Protein AF-A0A239QYX1-F1 (afdb_monomer_lite)

Foldseek 3Di:
DDDDDDDDDDDPDDDDDDDPQQAPAADLVVQLRDQDDDDPPPDDPPPPDDDPVVVVVVVVCCCCPPVVPDPDDDPVRSVVSSVVSLSRHDDPQLLVLCVQFKDAADVPGDWDWAFLQRVVVSSCVVVVSDDPDPVVSVSNVVSCVVNVFDWDDDDPTITTTIDTPDPD

Secondary structure (DSSP, 8-state):
-PPPP--------------S-S--B--TTTGGG----PPPTT------SPP-HHHHHHHHHHHHHTS---SS--HHHHHHHHHHHTTTB----HHHHHHHHEEPPPTT---EEEEHHHHHHHHHHH-TTS--SHHHHHHHHHHHHHTT--EE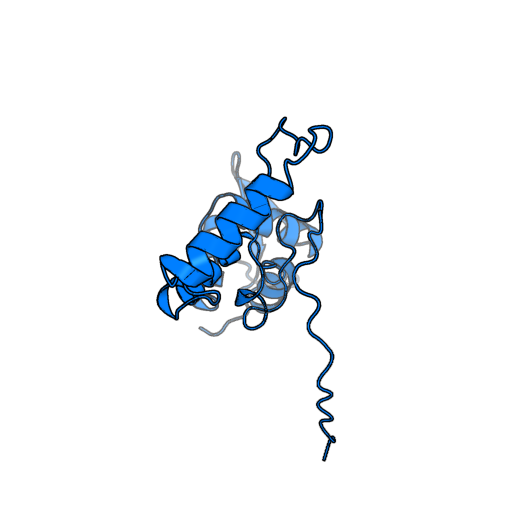EETTEEEEEEEE----

Radius of gyration: 23.38 Å; chains: 1; bounding box: 47×38×63 Å

Structure (mmCIF, N/CA/C/O backbone):
data_AF-A0A239QYX1-F1
#
_entry.id   AF-A0A239QYX1-F1
#
loop_
_atom_site.group_PDB
_atom_site.id
_atom_site.type_symbol
_atom_site.label_atom_id
_atom_site.label_alt_id
_atom_site.label_comp_id
_atom_site.label_asym_id
_atom_site.label_entity_id
_atom_site.label_seq_id
_atom_site.pdbx_PDB_ins_code
_atom_site.Cartn_x
_atom_site.Cartn_y
_atom_site.Cartn_z
_atom_site.occupancy
_atom_site.B_iso_or_equiv
_atom_site.auth_seq_id
_atom_site.auth_comp_id
_atom_site.auth_asym_id
_atom_site.auth_atom_id
_atom_site.pdbx_PDB_model_num
ATOM 1 N N . ILE A 1 1 ? -25.862 -19.870 -13.471 1.00 40.78 1 ILE A N 1
ATOM 2 C CA . ILE A 1 1 ? -24.529 -20.135 -14.062 1.00 40.78 1 ILE A CA 1
ATOM 3 C C . ILE A 1 1 ? -24.111 -18.835 -14.733 1.00 40.78 1 ILE A C 1
ATOM 5 O O . ILE A 1 1 ? -24.685 -18.494 -15.757 1.00 40.78 1 ILE A O 1
ATOM 9 N N . TYR A 1 2 ? -23.264 -18.030 -14.087 1.00 35.06 2 TYR A N 1
ATOM 10 C CA . TYR A 1 2 ? -22.772 -16.784 -14.685 1.00 35.06 2 TYR A CA 1
ATOM 11 C C . TYR A 1 2 ? -21.734 -17.145 -15.752 1.00 35.06 2 TYR A C 1
ATOM 13 O O . TYR A 1 2 ? -20.780 -17.863 -15.459 1.00 35.06 2 TYR A O 1
ATOM 21 N N . GLY A 1 3 ? -21.958 -16.709 -16.992 1.00 45.28 3 GLY A N 1
ATOM 22 C CA . GLY A 1 3 ? -21.026 -16.922 -18.095 1.00 45.28 3 GLY A CA 1
ATOM 23 C C . GLY A 1 3 ? -19.799 -16.030 -17.933 1.00 45.28 3 GLY A C 1
ATOM 24 O O . GLY A 1 3 ? -19.931 -14.814 -17.819 1.00 45.28 3 GLY A O 1
ATOM 25 N N . ALA A 1 4 ? -18.612 -16.632 -17.919 1.00 51.62 4 ALA A N 1
ATOM 26 C CA . ALA A 1 4 ? -17.361 -15.903 -18.064 1.00 51.62 4 ALA A CA 1
ATOM 27 C C . ALA A 1 4 ? -17.023 -15.826 -19.557 1.00 51.62 4 ALA A C 1
ATOM 29 O O . ALA A 1 4 ? -16.876 -16.855 -20.212 1.00 51.62 4 ALA A O 1
ATOM 30 N N . SER A 1 5 ? -16.912 -14.610 -20.087 1.00 58.50 5 SER A N 1
ATOM 31 C CA . SER A 1 5 ? -16.314 -14.351 -21.396 1.00 58.50 5 SER A CA 1
ATOM 32 C C . SER A 1 5 ? -14.885 -13.861 -21.169 1.00 58.50 5 SER A C 1
ATOM 34 O O . SER A 1 5 ? -14.681 -12.903 -20.421 1.00 58.50 5 SER A O 1
ATOM 36 N N . GLN A 1 6 ? -13.900 -14.530 -21.769 1.00 55.72 6 GLN A N 1
ATOM 37 C CA . GLN A 1 6 ? -12.534 -14.022 -21.882 1.00 55.72 6 GLN A CA 1
ATOM 38 C C . GLN A 1 6 ? -12.304 -13.588 -23.323 1.00 55.72 6 GLN A C 1
ATOM 40 O O . GLN A 1 6 ? -12.508 -14.363 -24.253 1.00 55.72 6 GLN A O 1
ATOM 45 N N . GLU A 1 7 ? -11.881 -12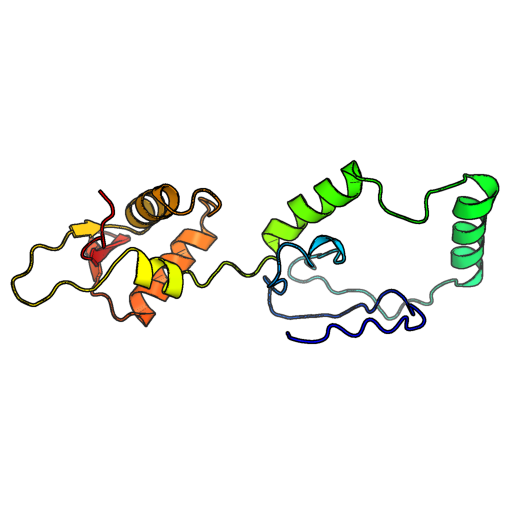.342 -23.488 1.00 59.72 7 GLU A N 1
ATOM 46 C CA . GLU A 1 7 ? -11.589 -11.741 -24.781 1.00 59.72 7 GLU A CA 1
ATOM 47 C C . GLU A 1 7 ? -10.096 -11.388 -24.811 1.00 59.72 7 GLU A C 1
ATOM 49 O O . GLU A 1 7 ? -9.620 -10.606 -23.980 1.00 59.72 7 GLU A O 1
ATOM 54 N N . ASP A 1 8 ? -9.340 -11.990 -25.732 1.00 54.09 8 ASP A N 1
ATOM 55 C CA . ASP A 1 8 ? -7.912 -11.715 -25.899 1.00 54.09 8 ASP A CA 1
ATOM 56 C C . ASP A 1 8 ? -7.726 -10.406 -26.674 1.00 54.09 8 ASP A C 1
ATOM 58 O O . ASP A 1 8 ? -7.873 -10.341 -27.895 1.00 54.09 8 ASP A O 1
ATOM 62 N N . LYS A 1 9 ? -7.403 -9.334 -25.947 1.00 55.19 9 LYS A N 1
ATOM 63 C CA . LYS A 1 9 ? -7.054 -8.033 -26.531 1.00 55.19 9 LYS A CA 1
ATOM 64 C C . LYS A 1 9 ? -5.543 -7.931 -26.768 1.00 55.19 9 LYS A C 1
ATOM 66 O O . LYS A 1 9 ? -4.771 -8.441 -25.948 1.00 55.19 9 LYS A O 1
ATOM 71 N N . PRO A 1 10 ? -5.097 -7.228 -27.829 1.00 50.22 10 PRO A N 1
ATOM 72 C CA . PRO A 1 10 ? -3.687 -6.903 -27.999 1.00 50.22 10 PRO A CA 1
ATOM 73 C C . PRO A 1 10 ? -3.176 -6.180 -26.748 1.00 50.22 10 PRO A C 1
ATOM 75 O O . PRO A 1 10 ? -3.727 -5.160 -26.327 1.00 50.22 10 PRO A O 1
ATOM 78 N N . ARG A 1 11 ? -2.140 -6.735 -26.114 1.00 55.78 11 ARG A N 1
ATOM 79 C CA . ARG A 1 11 ? -1.552 -6.176 -24.893 1.00 55.78 11 ARG A CA 1
ATOM 80 C C . ARG A 1 11 ? -0.601 -5.041 -25.262 1.00 55.78 11 ARG A C 1
ATOM 82 O O . ARG A 1 11 ? 0.601 -5.253 -25.373 1.00 55.78 11 ARG A O 1
ATOM 89 N N . TYR A 1 12 ? -1.133 -3.837 -25.443 1.00 52.00 12 TYR A N 1
ATOM 90 C CA . TYR A 1 12 ? -0.316 -2.624 -25.431 1.00 52.00 12 TYR A CA 1
ATOM 91 C C . TYR A 1 12 ? 0.140 -2.390 -23.981 1.00 52.00 12 TYR A C 1
ATOM 93 O O . TYR A 1 12 ? -0.682 -2.143 -23.099 1.00 52.00 12 TYR A O 1
ATOM 101 N N . ALA A 1 13 ? 1.425 -2.614 -23.703 1.00 55.09 13 ALA A N 1
ATOM 102 C CA . ALA A 1 13 ? 1.947 -2.712 -22.343 1.00 55.09 13 ALA A CA 1
ATOM 103 C C . ALA A 1 13 ? 2.498 -1.378 -21.811 1.00 55.09 13 ALA A C 1
ATOM 105 O O . ALA A 1 13 ? 3.184 -0.646 -22.517 1.00 55.09 13 ALA A O 1
ATOM 106 N N . SER A 1 14 ? 2.233 -1.169 -20.517 1.00 57.28 14 SER A N 1
ATOM 107 C CA . SER A 1 14 ? 2.768 -0.153 -19.600 1.00 57.28 14 SER A CA 1
ATOM 108 C C . SER A 1 14 ? 2.259 1.279 -19.778 1.00 57.28 14 SER A C 1
ATOM 110 O O . SER A 1 14 ? 2.905 2.141 -20.362 1.00 57.28 14 SER A O 1
ATOM 112 N N . PHE A 1 15 ? 1.117 1.550 -19.144 1.00 64.12 15 PHE A N 1
ATOM 113 C CA . PHE A 1 15 ? 0.736 2.903 -18.750 1.00 64.12 15 PHE A CA 1
ATOM 114 C C . PHE A 1 15 ? 1.505 3.302 -17.488 1.00 64.12 15 PHE A C 1
ATOM 116 O O . PHE A 1 15 ? 1.413 2.627 -16.461 1.00 64.12 15 PHE A O 1
ATOM 123 N N . VAL A 1 16 ? 2.227 4.419 -17.549 1.00 75.88 16 VAL A N 1
ATOM 124 C CA . VAL A 1 16 ? 2.661 5.134 -16.346 1.00 75.88 16 VAL A CA 1
ATOM 125 C C . VAL A 1 16 ? 1.493 6.005 -15.899 1.00 75.88 16 VAL A C 1
ATOM 127 O O . VAL A 1 16 ? 0.965 6.792 -16.680 1.00 75.88 16 VAL A O 1
ATOM 130 N N . ALA A 1 17 ? 1.079 5.853 -14.647 1.00 79.62 17 ALA A N 1
ATOM 131 C CA . ALA A 1 17 ? 0.079 6.706 -14.023 1.00 79.62 17 ALA A CA 1
ATOM 132 C C . ALA A 1 17 ? 0.683 7.351 -12.778 1.00 79.62 17 ALA A C 1
ATOM 134 O O . ALA A 1 17 ? 1.402 6.701 -12.018 1.00 79.62 17 ALA A O 1
ATOM 135 N N . THR A 1 18 ? 0.378 8.627 -12.562 1.00 83.81 18 THR A N 1
ATOM 136 C CA . THR A 1 18 ? 0.706 9.331 -11.323 1.00 83.81 18 THR A CA 1
ATOM 137 C C . THR A 1 18 ? -0.537 9.405 -10.448 1.00 83.81 18 THR A C 1
ATOM 139 O O . THR A 1 18 ? -1.666 9.495 -10.928 1.00 83.81 18 THR A O 1
ATOM 142 N N . THR A 1 19 ? -0.345 9.329 -9.137 1.00 81.81 19 THR A N 1
ATOM 143 C CA . THR A 1 19 ? -1.430 9.456 -8.169 1.00 81.81 19 THR A CA 1
ATOM 144 C C . THR A 1 19 ? -0.908 10.128 -6.913 1.00 81.81 19 THR A C 1
ATOM 146 O O . THR A 1 19 ? 0.227 9.897 -6.498 1.00 81.81 19 THR A O 1
ATOM 149 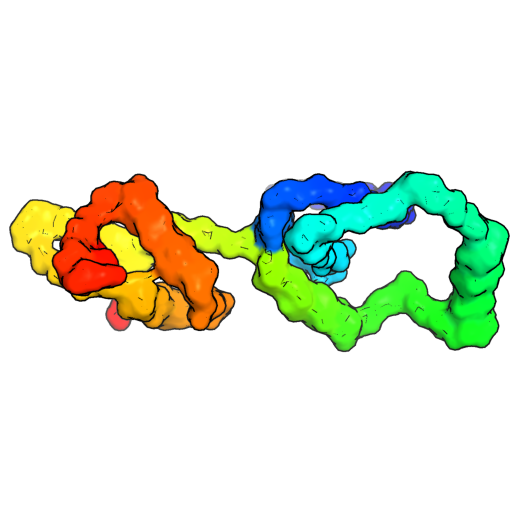N N . ASN A 1 20 ? -1.752 10.953 -6.300 1.00 75.31 20 ASN A N 1
ATOM 150 C CA . ASN A 1 20 ? -1.481 11.521 -4.983 1.00 75.31 20 ASN A CA 1
ATOM 151 C C . ASN A 1 20 ? -1.868 10.551 -3.854 1.00 75.31 20 ASN A C 1
ATOM 153 O O . ASN A 1 20 ? -1.576 10.830 -2.693 1.00 75.31 20 ASN A O 1
ATOM 157 N N . ASN A 1 21 ? -2.527 9.429 -4.172 1.00 77.06 21 ASN A N 1
ATOM 158 C CA . ASN A 1 21 ? -2.838 8.389 -3.200 1.00 77.06 21 ASN A CA 1
ATOM 159 C C . ASN A 1 21 ? -1.579 7.533 -2.938 1.00 77.06 21 ASN A C 1
ATOM 161 O O . ASN A 1 21 ? -1.134 6.839 -3.852 1.00 77.06 21 ASN A O 1
ATOM 165 N N . PRO A 1 22 ? -1.019 7.525 -1.713 1.00 74.44 22 PRO A N 1
ATOM 166 C CA . PRO A 1 22 ? 0.136 6.690 -1.378 1.00 74.44 22 PRO A CA 1
ATOM 167 C C . PRO A 1 22 ? -0.174 5.182 -1.363 1.00 74.44 22 PRO A C 1
ATOM 169 O O . PRO A 1 22 ? 0.757 4.377 -1.395 1.00 74.44 22 PRO A O 1
ATOM 172 N N . HIS A 1 23 ? -1.453 4.792 -1.338 1.00 78.25 23 HIS A N 1
ATOM 173 C CA . HIS A 1 23 ? -1.909 3.402 -1.279 1.00 78.25 23 HIS A CA 1
ATOM 174 C C . HIS A 1 23 ? -2.915 3.069 -2.404 1.00 78.25 23 HIS A C 1
ATOM 176 O O . HIS A 1 23 ? -4.094 2.843 -2.134 1.00 78.25 23 HIS A O 1
ATOM 182 N N . PRO A 1 24 ? -2.495 3.081 -3.683 1.00 79.50 24 PRO A N 1
ATOM 183 C CA . PRO A 1 24 ? -3.405 2.935 -4.821 1.00 79.50 24 PRO A CA 1
ATOM 184 C C . PRO A 1 24 ? -3.823 1.492 -5.147 1.00 79.50 24 PRO A C 1
ATOM 186 O O . PRO A 1 24 ? -4.675 1.304 -6.013 1.00 79.50 24 PRO A O 1
ATOM 189 N N . LEU A 1 25 ? -3.214 0.466 -4.539 1.00 81.19 25 LEU A N 1
ATOM 190 C CA . LEU A 1 25 ? -3.460 -0.930 -4.921 1.00 81.19 25 LEU A CA 1
ATOM 191 C C . LEU A 1 25 ? -4.547 -1.571 -4.049 1.00 81.19 25 LEU A C 1
ATOM 193 O O . LEU A 1 25 ? -4.313 -1.814 -2.875 1.00 81.19 25 LEU A O 1
ATOM 197 N N . THR A 1 26 ? -5.696 -1.934 -4.613 1.00 69.12 26 THR A N 1
ATOM 198 C CA . THR A 1 26 ? -6.822 -2.496 -3.835 1.00 69.12 26 THR A CA 1
ATOM 199 C C . THR A 1 26 ? -6.891 -4.032 -3.845 1.00 69.12 26 THR A C 1
ATOM 201 O O . THR A 1 26 ? -7.397 -4.643 -2.907 1.00 69.12 26 THR A O 1
ATOM 204 N N . ASP A 1 27 ? -6.333 -4.694 -4.867 1.00 63.84 27 ASP A N 1
ATOM 205 C CA . ASP A 1 27 ? -6.350 -6.159 -5.013 1.00 63.84 27 ASP A CA 1
ATOM 206 C C . ASP A 1 27 ? -4.949 -6.781 -4.859 1.00 63.84 27 ASP A C 1
ATOM 208 O O . ASP A 1 27 ? -4.032 -6.533 -5.648 1.00 63.84 27 ASP A O 1
ATOM 212 N N . ALA A 1 28 ? -4.797 -7.661 -3.865 1.00 51.56 28 ALA A N 1
ATOM 213 C CA . ALA A 1 28 ? -3.557 -8.382 -3.581 1.00 51.56 28 ALA A CA 1
ATOM 214 C C . ALA A 1 28 ? -3.158 -9.400 -4.673 1.00 51.56 28 ALA A C 1
ATOM 216 O O . ALA A 1 28 ? -1.977 -9.730 -4.790 1.00 51.56 28 ALA A O 1
ATOM 217 N N . THR A 1 29 ? -4.097 -9.896 -5.486 1.00 55.06 29 THR A N 1
ATOM 218 C CA . THR A 1 29 ? -3.808 -10.853 -6.573 1.00 55.06 29 THR A CA 1
ATOM 219 C C . THR A 1 29 ? -3.453 -10.153 -7.892 1.00 55.06 29 THR A C 1
ATOM 221 O O . THR A 1 29 ? -2.602 -10.630 -8.655 1.00 55.06 29 THR A O 1
ATOM 224 N N . GLY A 1 30 ? -4.047 -8.983 -8.136 1.00 64.00 30 GLY A N 1
ATOM 225 C CA . GLY A 1 30 ? -3.761 -8.077 -9.246 1.00 64.00 30 GLY A CA 1
ATOM 226 C C . GLY A 1 30 ? -2.464 -7.282 -9.093 1.00 64.00 30 GLY A C 1
ATOM 227 O O . GLY A 1 30 ? -1.796 -7.012 -10.096 1.00 64.00 30 GLY A O 1
ATOM 228 N N . SER A 1 31 ? -2.070 -6.981 -7.851 1.00 68.88 31 SER A N 1
ATOM 229 C CA . SER A 1 31 ? -0.959 -6.085 -7.497 1.00 68.88 31 SER A CA 1
ATOM 230 C C . SER A 1 31 ? 0.399 -6.473 -8.087 1.00 68.88 31 SER A C 1
ATOM 232 O O . SER A 1 31 ? 1.202 -5.592 -8.367 1.00 68.88 31 SER A O 1
ATOM 234 N N . ARG A 1 32 ? 0.664 -7.759 -8.363 1.00 75.62 32 ARG A N 1
ATOM 235 C CA . ARG A 1 32 ? 1.945 -8.223 -8.946 1.00 75.62 32 ARG A CA 1
ATOM 236 C C . ARG A 1 32 ? 2.277 -7.643 -10.328 1.00 75.62 32 ARG A C 1
ATOM 238 O O . ARG A 1 32 ? 3.379 -7.847 -10.821 1.00 75.62 32 ARG A O 1
ATOM 245 N N . ARG A 1 33 ? 1.303 -7.006 -10.987 1.00 81.88 33 ARG A N 1
ATOM 246 C CA . ARG A 1 33 ? 1.452 -6.377 -12.311 1.00 81.88 33 ARG A CA 1
ATOM 247 C C . ARG A 1 33 ? 1.908 -4.920 -12.239 1.00 81.88 33 ARG A C 1
ATOM 249 O O . ARG A 1 33 ? 2.174 -4.331 -13.279 1.00 81.88 33 ARG A O 1
ATOM 256 N N . TYR A 1 34 ? 1.981 -4.349 -11.040 1.00 86.56 34 TYR A N 1
ATOM 257 C CA . TYR A 1 34 ? 2.376 -2.965 -10.826 1.00 86.56 34 TYR A CA 1
ATOM 258 C C . TYR A 1 34 ? 3.774 -2.902 -10.225 1.00 86.56 34 TYR A C 1
ATOM 260 O O . TYR A 1 34 ? 4.133 -3.724 -9.386 1.00 86.56 34 TYR A O 1
ATOM 268 N N . ILE A 1 35 ? 4.545 -1.897 -10.628 1.00 90.06 35 ILE A N 1
ATOM 269 C CA . ILE A 1 35 ? 5.776 -1.497 -9.948 1.00 90.06 35 ILE A CA 1
ATOM 270 C C . ILE A 1 35 ? 5.484 -0.130 -9.344 1.00 90.06 35 ILE A C 1
ATOM 272 O O . ILE A 1 35 ? 5.419 0.868 -10.059 1.00 90.06 35 ILE A O 1
ATOM 276 N N . CYS A 1 36 ? 5.233 -0.092 -8.038 1.00 88.50 36 CYS A N 1
ATOM 277 C CA . CYS A 1 36 ? 4.942 1.154 -7.345 1.00 88.50 36 CYS A CA 1
ATOM 278 C C . CYS A 1 36 ? 6.232 1.812 -6.851 1.00 88.50 36 CYS A C 1
ATOM 280 O O . CYS A 1 36 ? 7.076 1.168 -6.230 1.00 88.50 36 CYS A O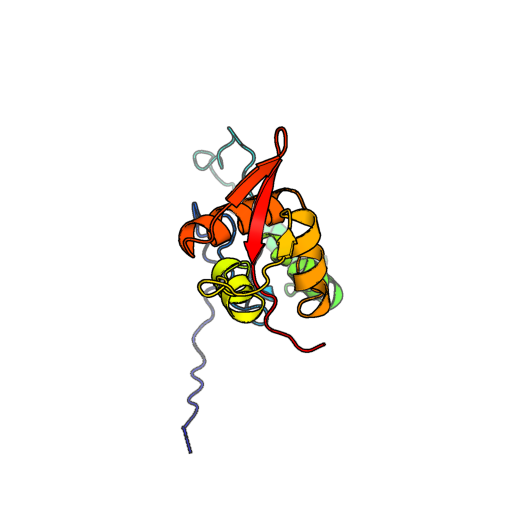 1
ATOM 282 N N . LEU A 1 37 ? 6.363 3.110 -7.120 1.00 89.19 37 LEU A N 1
ATOM 283 C CA . LEU A 1 37 ? 7.514 3.923 -6.744 1.00 89.19 37 LEU A CA 1
ATOM 284 C C . LEU A 1 37 ? 7.023 5.224 -6.108 1.00 89.19 37 LEU A C 1
ATO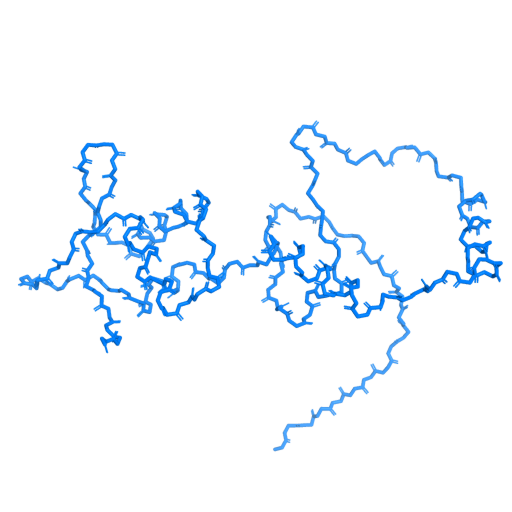M 286 O O . LEU A 1 37 ? 6.074 5.844 -6.586 1.00 89.19 37 LEU A O 1
ATOM 290 N N . THR A 1 38 ? 7.686 5.651 -5.036 1.00 89.56 38 THR A N 1
ATOM 291 C CA . THR A 1 38 ? 7.430 6.946 -4.395 1.00 89.56 38 THR A CA 1
ATOM 292 C C . THR A 1 38 ? 8.501 7.936 -4.826 1.00 89.56 38 THR A C 1
ATOM 294 O O . THR A 1 38 ? 9.683 7.695 -4.588 1.00 89.56 38 THR A O 1
ATOM 297 N N . ILE A 1 39 ? 8.098 9.069 -5.402 1.00 88.94 39 ILE A N 1
ATOM 298 C CA . ILE A 1 39 ? 9.022 10.180 -5.654 1.00 88.94 39 ILE A CA 1
ATOM 299 C C . ILE A 1 39 ? 9.373 10.836 -4.308 1.00 88.94 39 ILE A C 1
ATOM 301 O O . ILE A 1 39 ? 8.457 11.191 -3.557 1.00 88.94 39 ILE A O 1
ATOM 305 N N . PRO A 1 40 ? 10.665 10.981 -3.955 1.00 86.94 40 PRO A N 1
ATOM 306 C CA . PRO A 1 40 ? 11.058 11.602 -2.697 1.00 86.94 40 PRO A CA 1
ATOM 307 C C . PRO A 1 40 ? 10.512 13.024 -2.560 1.00 86.94 40 PRO A C 1
ATOM 309 O O . PRO A 1 40 ? 10.373 13.766 -3.532 1.00 86.94 40 PRO A O 1
ATOM 312 N N . LYS A 1 41 ? 10.222 13.430 -1.322 1.00 84.88 41 LYS A N 1
ATOM 313 C CA . LYS A 1 41 ? 9.678 14.762 -1.043 1.00 84.88 41 LYS A CA 1
ATOM 314 C C . LYS A 1 41 ? 10.606 15.852 -1.591 1.00 84.88 41 LYS A C 1
ATOM 316 O O . LYS A 1 41 ? 11.790 15.871 -1.273 1.00 84.88 41 LYS A O 1
ATOM 321 N N . GLY A 1 42 ? 10.037 16.783 -2.355 1.00 87.56 42 GLY A N 1
ATOM 322 C CA . GLY A 1 42 ? 10.776 17.894 -2.964 1.00 87.56 42 GLY A CA 1
ATOM 323 C C . GLY A 1 42 ? 11.495 17.539 -4.267 1.00 87.56 42 GLY A C 1
ATOM 324 O O . GLY A 1 42 ? 12.156 18.406 -4.825 1.00 87.56 42 GLY A O 1
ATOM 325 N N . GLN A 1 43 ? 11.362 16.304 -4.757 1.00 90.19 43 GLN A N 1
ATOM 326 C CA . GLN A 1 43 ? 11.843 15.893 -6.074 1.00 90.19 43 GLN A CA 1
ATOM 327 C C . GLN A 1 43 ? 10.687 15.796 -7.072 1.00 90.19 43 GLN A C 1
ATOM 329 O O . GLN A 1 43 ? 9.518 15.694 -6.691 1.00 90.19 43 GLN A O 1
ATOM 334 N N . GLN A 1 44 ? 11.027 15.826 -8.357 1.00 86.75 44 GLN A N 1
ATOM 335 C CA . GLN A 1 44 ? 10.104 15.652 -9.474 1.00 86.75 44 GLN A CA 1
ATOM 336 C C . GLN A 1 44 ? 10.743 14.723 -10.505 1.00 86.75 44 GLN A C 1
ATOM 338 O O . GLN A 1 44 ? 11.967 14.609 -10.567 1.00 86.75 44 GLN A O 1
ATOM 343 N N . ILE A 1 45 ? 9.908 14.045 -11.290 1.00 84.56 45 ILE A N 1
ATOM 344 C CA . ILE A 1 45 ? 10.383 13.334 -12.477 1.00 84.56 45 ILE A CA 1
ATOM 345 C C . ILE A 1 45 ? 10.758 14.405 -13.499 1.00 84.56 45 ILE A C 1
ATOM 347 O O . ILE A 1 45 ? 9.900 15.208 -13.863 1.00 84.56 45 ILE A O 1
ATOM 351 N N . ASP A 1 46 ? 12.013 14.420 -13.943 1.00 84.81 46 ASP A N 1
ATOM 352 C CA . ASP A 1 46 ? 12.407 15.253 -15.076 1.00 84.81 46 ASP A CA 1
ATOM 353 C C . ASP A 1 46 ? 11.817 14.658 -16.354 1.00 84.81 46 ASP A C 1
ATOM 355 O O . ASP A 1 46 ? 12.127 13.532 -16.743 1.00 84.81 46 ASP A O 1
ATOM 359 N N . ASN A 1 47 ? 10.921 15.414 -16.970 1.00 82.94 47 ASN A N 1
ATOM 360 C CA . ASN A 1 47 ? 10.236 15.066 -18.206 1.00 82.94 47 ASN A CA 1
ATOM 361 C C . ASN A 1 47 ? 10.554 16.048 -19.342 1.00 82.94 47 ASN A C 1
ATOM 363 O O . ASN A 1 47 ? 9.842 16.066 -20.345 1.00 82.94 47 ASN A O 1
ATOM 367 N N . THR A 1 48 ? 11.580 16.884 -19.166 1.00 85.25 48 THR A N 1
ATOM 368 C CA . THR A 1 48 ? 11.994 17.903 -20.139 1.00 85.25 48 THR A CA 1
ATOM 369 C C . THR A 1 48 ? 13.212 17.492 -20.961 1.00 85.25 48 THR A C 1
ATOM 371 O O . THR A 1 48 ? 13.427 18.041 -22.038 1.00 85.25 48 THR A O 1
ATOM 374 N N . GLY A 1 49 ? 13.987 16.519 -20.476 1.00 83.00 49 GLY A N 1
ATOM 375 C CA . GLY A 1 49 ? 15.115 15.953 -21.207 1.00 83.00 49 GLY A CA 1
ATOM 376 C C . GLY A 1 49 ? 14.687 15.198 -22.468 1.00 83.00 49 GLY A C 1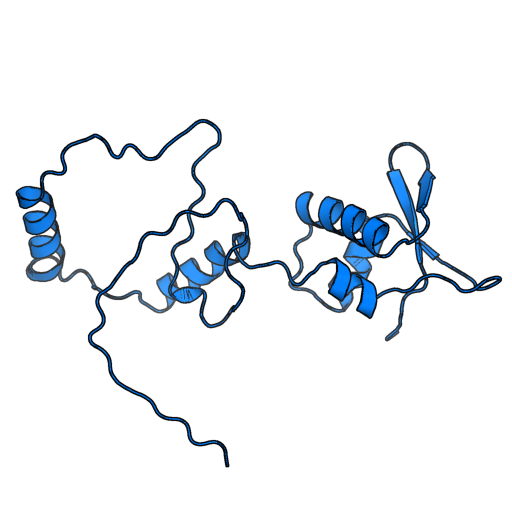
ATOM 377 O O . GLY A 1 49 ? 13.705 14.453 -22.464 1.00 83.00 49 GLY A O 1
ATOM 378 N N . GLU A 1 50 ? 15.454 15.365 -23.545 1.00 87.50 50 GLU A N 1
ATOM 379 C CA . GLU A 1 50 ? 15.327 14.526 -24.736 1.00 87.50 50 GLU A CA 1
ATOM 380 C C . GLU A 1 50 ? 15.789 13.097 -24.418 1.00 87.50 50 GLU A C 1
ATOM 382 O O . GLU A 1 50 ? 16.822 12.883 -23.780 1.00 87.50 50 GLU A O 1
ATOM 387 N N . ILE A 1 51 ? 15.010 12.108 -24.857 1.00 87.62 51 ILE A N 1
ATOM 388 C CA . ILE A 1 51 ? 15.370 10.694 -24.747 1.00 87.62 51 ILE A CA 1
ATOM 389 C C . ILE A 1 51 ? 16.053 10.290 -26.052 1.00 87.62 51 ILE A C 1
ATOM 391 O O . ILE A 1 51 ? 15.453 10.399 -27.122 1.00 87.62 51 ILE A O 1
ATOM 395 N N . ASP A 1 52 ? 17.279 9.776 -25.963 1.00 93.69 52 ASP A N 1
ATOM 396 C CA . ASP A 1 52 ? 17.947 9.123 -27.090 1.00 93.69 52 ASP A CA 1
ATOM 397 C C . ASP A 1 52 ? 17.290 7.759 -27.356 1.00 93.69 52 ASP A C 1
ATOM 399 O O . ASP A 1 52 ? 17.661 6.723 -26.795 1.00 93.69 52 ASP A O 1
ATOM 403 N N . TYR A 1 53 ? 16.243 7.779 -28.180 1.00 91.88 53 TYR A N 1
ATOM 404 C CA . TYR A 1 53 ? 15.478 6.585 -28.526 1.00 91.88 53 TYR A CA 1
ATOM 405 C C . TYR A 1 53 ? 16.290 5.582 -29.345 1.00 91.88 53 TYR A C 1
ATOM 407 O O . TYR A 1 53 ? 16.058 4.381 -29.204 1.00 91.88 53 TYR A O 1
ATOM 415 N N . GLU A 1 54 ? 17.233 6.037 -30.177 1.00 95.38 54 GLU A N 1
ATOM 416 C CA . GLU A 1 54 ? 18.073 5.131 -30.964 1.00 95.38 54 GLU A CA 1
ATOM 417 C C . GLU A 1 54 ? 18.926 4.275 -30.035 1.00 95.38 54 GLU A C 1
ATOM 419 O O . GLU A 1 54 ? 18.884 3.044 -30.117 1.00 95.38 54 GLU A O 1
ATOM 424 N N . GLN A 1 55 ? 19.620 4.911 -29.090 1.00 96.94 55 GLN A N 1
ATOM 425 C CA . GLN A 1 55 ? 20.437 4.190 -28.126 1.00 96.94 55 GLN A CA 1
ATOM 426 C C . GLN A 1 55 ? 19.593 3.343 -27.167 1.00 96.94 55 GLN A C 1
ATOM 428 O O . GLN A 1 55 ? 19.958 2.199 -26.879 1.00 96.94 55 GLN A O 1
ATOM 433 N N . LEU A 1 56 ? 18.447 3.854 -26.700 1.00 94.31 56 LEU A N 1
ATOM 434 C CA . LEU A 1 56 ? 17.529 3.096 -25.846 1.00 94.31 56 LEU A CA 1
ATOM 435 C C . LEU A 1 56 ? 17.069 1.803 -26.534 1.00 94.31 56 LEU A C 1
ATOM 437 O O . LEU A 1 56 ? 17.140 0.722 -25.945 1.00 94.31 56 LEU A O 1
ATOM 441 N N . TYR A 1 57 ? 16.625 1.886 -27.790 1.00 94.81 57 TYR A N 1
ATOM 442 C CA . TYR A 1 57 ? 16.196 0.708 -28.539 1.00 94.81 57 TYR A CA 1
ATOM 443 C C . TYR A 1 57 ? 17.359 -0.219 -28.887 1.00 94.81 57 TYR A C 1
ATOM 445 O O . TYR A 1 57 ? 17.186 -1.439 -28.820 1.00 94.81 57 TYR A O 1
ATOM 453 N N . ALA A 1 58 ? 18.538 0.322 -29.211 1.00 96.75 58 ALA A N 1
ATOM 454 C CA . ALA A 1 58 ? 19.737 -0.476 -29.441 1.00 96.75 58 ALA A CA 1
ATOM 455 C C . ALA A 1 58 ? 20.093 -1.315 -28.204 1.00 96.75 58 ALA A C 1
ATOM 457 O O . ALA A 1 58 ? 20.320 -2.521 -28.327 1.00 96.75 58 ALA A O 1
ATOM 458 N N . GLN A 1 59 ? 20.055 -0.712 -27.010 1.00 96.62 59 GLN A N 1
ATOM 459 C CA . GLN A 1 59 ? 20.295 -1.414 -25.751 1.00 96.62 59 GLN A CA 1
ATOM 460 C C . GLN A 1 59 ? 19.246 -2.503 -25.493 1.00 96.62 59 GLN A C 1
ATOM 462 O O . GLN A 1 59 ? 19.615 -3.651 -25.252 1.00 96.62 59 GLN A O 1
ATOM 467 N N . VAL A 1 60 ? 17.950 -2.187 -25.603 1.00 94.38 60 VAL A N 1
ATOM 468 C CA . VAL A 1 60 ? 16.872 -3.171 -25.386 1.00 94.38 60 VAL A CA 1
ATOM 469 C C . VAL A 1 60 ? 16.998 -4.356 -26.348 1.00 94.38 60 VAL A C 1
ATOM 471 O O . VAL A 1 60 ? 16.867 -5.512 -25.943 1.00 94.38 60 VAL A O 1
ATOM 474 N N . LEU A 1 61 ? 17.284 -4.096 -27.629 1.00 95.31 61 LEU A N 1
ATOM 475 C CA . LEU A 1 61 ? 17.487 -5.155 -28.617 1.00 95.31 61 LEU A CA 1
ATOM 476 C C . LEU A 1 61 ? 18.693 -6.027 -28.277 1.00 95.31 61 LEU A C 1
ATOM 478 O O . LEU A 1 61 ? 18.601 -7.247 -28.407 1.00 95.31 61 LEU A O 1
ATOM 482 N N . TYR A 1 62 ? 19.797 -5.420 -27.846 1.00 97.19 62 TYR A N 1
ATOM 483 C CA . TYR A 1 62 ? 21.002 -6.138 -27.451 1.00 97.19 62 TYR A CA 1
ATOM 484 C C . TYR A 1 62 ? 20.766 -7.025 -26.218 1.00 97.19 62 TYR A C 1
ATOM 486 O O . TYR A 1 62 ? 21.102 -8.209 -26.239 1.00 97.19 62 TYR A O 1
ATOM 494 N N . GLU A 1 63 ? 20.120 -6.503 -25.174 1.00 96.06 63 GLU A N 1
ATOM 495 C CA . GLU A 1 63 ? 19.788 -7.267 -23.963 1.00 96.06 63 GLU A CA 1
ATOM 496 C C . GLU A 1 63 ? 18.892 -8.473 -24.287 1.00 96.06 63 GLU A C 1
ATOM 498 O O . GLU A 1 63 ? 19.157 -9.598 -23.859 1.00 96.06 63 GLU A O 1
ATOM 503 N N . VAL A 1 64 ? 17.866 -8.282 -25.120 1.00 93.81 64 VAL A N 1
ATOM 504 C CA . VAL A 1 64 ? 16.943 -9.364 -25.495 1.00 93.81 64 VAL A CA 1
ATOM 505 C C . VAL A 1 64 ? 17.603 -10.384 -26.430 1.00 93.81 64 VAL A C 1
ATOM 507 O O . VAL A 1 64 ? 17.462 -11.594 -26.230 1.00 93.81 64 VAL A O 1
ATOM 510 N N . LYS A 1 65 ? 18.303 -9.933 -27.478 1.00 95.44 65 LYS A N 1
ATOM 511 C CA . LYS A 1 65 ? 18.823 -10.824 -28.528 1.00 95.44 65 LYS A CA 1
ATOM 512 C C . LYS A 1 65 ? 20.156 -11.455 -28.173 1.00 95.44 65 LYS A C 1
ATOM 514 O O . LYS A 1 65 ? 20.302 -12.657 -28.392 1.00 95.44 65 LYS A O 1
ATOM 519 N N . GLU A 1 66 ? 21.088 -10.685 -27.628 1.00 96.81 66 GLU A N 1
ATOM 520 C CA . GLU A 1 66 ? 22.456 -11.139 -27.376 1.00 96.81 66 GLU A CA 1
ATOM 521 C C . GLU A 1 66 ? 22.601 -11.669 -25.951 1.00 96.81 66 GLU A C 1
ATOM 523 O O . GLU A 1 66 ? 23.036 -12.803 -25.759 1.00 96.81 66 GLU A O 1
ATOM 528 N N . GLN A 1 67 ? 22.155 -10.907 -24.945 1.00 97.00 67 GLN A N 1
ATOM 529 C CA . GLN A 1 67 ? 22.260 -11.331 -23.540 1.00 97.00 67 GLN A CA 1
ATOM 530 C C . GLN A 1 67 ? 21.179 -12.332 -23.120 1.00 97.00 67 GLN A C 1
ATOM 532 O O . GLN A 1 67 ? 21.275 -12.922 -22.044 1.00 97.00 67 GLN A O 1
ATOM 537 N N . LYS A 1 68 ? 20.154 -12.537 -23.959 1.00 94.31 68 LYS A N 1
ATOM 538 C CA . LYS A 1 68 ? 18.993 -13.389 -23.659 1.00 94.31 68 LYS A CA 1
ATOM 539 C C . LYS A 1 68 ? 18.302 -12.983 -22.354 1.00 94.31 68 LYS A C 1
ATOM 541 O O . LYS A 1 68 ? 17.806 -13.841 -21.621 1.00 94.31 68 LYS A O 1
ATOM 546 N N . ALA A 1 69 ? 18.275 -11.682 -22.066 1.00 91.31 69 ALA A N 1
ATOM 547 C CA . ALA A 1 69 ? 17.596 -11.153 -20.898 1.00 91.31 69 ALA A CA 1
ATOM 548 C C . ALA A 1 69 ? 16.106 -11.547 -20.944 1.00 91.31 69 ALA A C 1
ATOM 550 O O . ALA A 1 69 ? 15.460 -11.420 -21.993 1.00 91.31 69 ALA A O 1
ATOM 551 N N . PRO A 1 70 ? 15.540 -12.055 -19.837 1.00 87.31 70 PRO A N 1
ATOM 552 C CA . PRO A 1 70 ? 14.138 -12.430 -19.799 1.00 87.31 70 PRO A CA 1
ATOM 553 C C . PRO A 1 70 ? 13.261 -11.179 -19.899 1.00 87.31 70 PRO A C 1
ATOM 555 O O . PRO A 1 70 ? 13.424 -10.223 -19.147 1.00 87.31 70 PRO A O 1
ATOM 558 N N . TYR A 1 71 ? 12.279 -11.204 -20.800 1.00 85.19 71 TYR A N 1
ATOM 559 C CA . TYR A 1 71 ? 11.286 -10.130 -20.943 1.00 85.19 71 TYR A CA 1
ATOM 560 C C . TYR A 1 71 ? 10.051 -10.336 -20.045 1.00 85.19 71 TYR A C 1
ATOM 562 O O . TYR A 1 71 ? 9.025 -9.676 -20.210 1.00 85.19 71 TYR A O 1
ATOM 570 N N . TRP A 1 72 ? 10.126 -11.277 -19.101 1.00 86.50 72 TRP A N 1
ATOM 571 C CA . TRP A 1 72 ? 9.109 -11.539 -18.088 1.00 86.50 72 TRP A CA 1
ATOM 572 C C . TRP A 1 72 ? 9.769 -11.764 -16.729 1.00 86.50 72 TRP A C 1
ATOM 574 O O . TRP A 1 72 ? 10.874 -12.295 -16.646 1.00 86.50 72 TRP A O 1
ATOM 584 N N . PHE A 1 73 ? 9.059 -11.414 -15.658 1.00 87.31 73 PHE A N 1
ATOM 585 C CA . PHE A 1 73 ? 9.530 -11.679 -14.303 1.00 87.31 73 PHE A CA 1
ATOM 586 C C . PHE A 1 73 ? 9.444 -13.168 -13.967 1.00 87.31 73 PHE A C 1
ATOM 588 O O . PHE A 1 73 ? 8.419 -13.816 -14.200 1.00 87.31 73 PHE A O 1
ATOM 595 N N . ASN A 1 74 ? 10.500 -13.705 -13.367 1.00 90.56 74 ASN A N 1
ATOM 596 C CA . ASN A 1 74 ? 10.492 -15.039 -12.782 1.00 90.56 74 ASN A CA 1
ATOM 597 C C . ASN A 1 74 ? 9.740 -15.056 -11.434 1.00 90.56 74 ASN A C 1
ATOM 599 O O . ASN A 1 74 ? 9.392 -14.018 -10.871 1.00 90.56 74 ASN A O 1
ATOM 603 N N . ASN A 1 75 ? 9.498 -16.244 -10.875 1.00 90.19 75 ASN A N 1
ATOM 604 C CA . ASN A 1 75 ? 8.725 -16.384 -9.634 1.00 90.19 75 ASN A CA 1
ATOM 605 C C . ASN A 1 75 ? 9.340 -15.639 -8.433 1.00 90.19 75 ASN A C 1
ATOM 607 O O . ASN A 1 75 ? 8.602 -15.130 -7.591 1.00 90.19 75 ASN A O 1
ATOM 611 N N . MET A 1 76 ? 10.672 -15.559 -8.350 1.00 92.75 76 MET A N 1
ATOM 612 C CA . MET A 1 76 ? 11.363 -14.833 -7.279 1.00 92.75 76 MET A CA 1
ATOM 613 C C . MET A 1 76 ? 11.185 -13.321 -7.427 1.00 92.75 76 MET A C 1
ATOM 615 O O . MET A 1 76 ? 10.930 -12.628 -6.444 1.00 92.75 76 MET A O 1
ATOM 619 N N . GLU A 1 77 ? 11.264 -12.808 -8.652 1.00 92.00 77 GLU A N 1
ATOM 620 C CA . GLU A 1 77 ? 11.036 -11.395 -8.963 1.00 92.00 77 GLU A CA 1
ATOM 621 C C . GLU A 1 77 ? 9.578 -11.001 -8.739 1.00 92.00 77 GLU A C 1
ATOM 623 O O . GLU A 1 77 ? 9.313 -9.987 -8.099 1.00 92.00 77 GLU A O 1
ATOM 628 N N . VAL A 1 78 ? 8.628 -11.835 -9.173 1.00 89.69 78 VAL A N 1
ATOM 629 C CA . VAL A 1 78 ? 7.198 -11.641 -8.899 1.00 89.69 78 VAL A CA 1
ATOM 630 C C . VAL A 1 78 ? 6.947 -11.567 -7.395 1.00 89.69 78 VAL A C 1
ATOM 632 O O . VAL A 1 78 ? 6.256 -10.658 -6.936 1.00 89.69 78 VAL A O 1
ATOM 635 N N . LYS A 1 79 ? 7.537 -12.482 -6.617 1.00 86.25 79 LYS A N 1
ATOM 636 C CA . LYS A 1 79 ? 7.424 -12.470 -5.155 1.00 86.25 79 LYS A CA 1
ATOM 637 C C . LYS A 1 79 ? 7.996 -11.180 -4.562 1.00 86.25 79 LYS A C 1
ATOM 639 O O . LYS A 1 79 ? 7.341 -10.549 -3.738 1.00 86.25 79 LYS A O 1
ATOM 644 N N . ARG A 1 80 ? 9.169 -10.741 -5.024 1.00 89.06 80 ARG A N 1
ATOM 645 C CA . ARG A 1 80 ? 9.785 -9.478 -4.594 1.00 89.06 80 ARG A CA 1
ATOM 646 C C . ARG A 1 80 ? 8.910 -8.266 -4.926 1.00 89.06 80 ARG A C 1
ATOM 648 O O . ARG A 1 80 ? 8.754 -7.387 -4.085 1.00 89.06 80 ARG A O 1
ATOM 655 N N . ILE A 1 81 ? 8.329 -8.211 -6.124 1.00 89.31 81 ILE A N 1
ATOM 656 C CA . ILE A 1 81 ? 7.397 -7.145 -6.522 1.00 89.31 81 ILE A CA 1
ATOM 657 C C . ILE A 1 81 ? 6.193 -7.131 -5.580 1.00 89.31 81 ILE A C 1
ATOM 659 O O . ILE A 1 81 ? 5.820 -6.075 -5.079 1.00 89.31 81 ILE A O 1
ATOM 663 N N . GLN A 1 82 ? 5.617 -8.298 -5.283 1.00 79.62 82 GLN A N 1
ATOM 664 C CA . GLN A 1 82 ? 4.509 -8.404 -4.336 1.00 79.62 82 GLN A CA 1
ATOM 665 C C . GLN A 1 82 ? 4.894 -7.903 -2.940 1.00 79.62 82 GLN A C 1
ATOM 667 O O . GLN A 1 82 ? 4.143 -7.126 -2.357 1.00 79.62 82 GLN A O 1
ATOM 672 N N . GLU A 1 83 ? 6.063 -8.293 -2.427 1.00 79.94 83 GLU A N 1
ATOM 673 C CA . GLU A 1 83 ? 6.580 -7.834 -1.131 1.00 79.94 83 GLU A CA 1
ATOM 674 C C . GLU A 1 83 ? 6.749 -6.308 -1.086 1.00 79.94 83 GLU A C 1
ATOM 676 O O . GLU A 1 83 ? 6.322 -5.669 -0.123 1.00 79.94 83 GLU A O 1
ATOM 681 N N . LEU A 1 84 ? 7.311 -5.704 -2.138 1.00 82.62 84 LEU A N 1
ATOM 682 C CA . LEU A 1 84 ? 7.469 -4.249 -2.245 1.00 82.62 84 LEU A CA 1
ATOM 683 C C . LEU A 1 84 ? 6.116 -3.532 -2.347 1.00 82.62 84 LEU A C 1
ATOM 685 O O . LEU A 1 84 ? 5.900 -2.502 -1.699 1.00 82.62 84 LEU A O 1
ATOM 689 N N . ASN A 1 85 ? 5.179 -4.108 -3.099 1.00 84.19 85 ASN A N 1
ATOM 690 C CA . ASN A 1 85 ? 3.846 -3.552 -3.296 1.00 84.19 85 ASN A CA 1
ATOM 691 C C . ASN A 1 85 ? 3.008 -3.527 -2.015 1.00 84.19 85 ASN A C 1
ATOM 693 O O . ASN A 1 85 ? 2.111 -2.696 -1.919 1.00 84.19 85 ASN A O 1
ATOM 697 N N . LEU A 1 86 ? 3.338 -4.315 -0.981 1.00 73.06 86 LEU A N 1
ATOM 698 C CA . LEU A 1 86 ? 2.680 -4.243 0.335 1.00 73.06 86 LEU A CA 1
ATOM 699 C C . LEU A 1 86 ? 2.750 -2.855 0.996 1.00 73.06 86 LEU A C 1
ATOM 701 O O . LEU A 1 86 ? 2.044 -2.609 1.972 1.00 73.06 86 LEU A O 1
ATOM 705 N N . ASN A 1 87 ? 3.634 -1.960 0.551 1.00 74.75 87 ASN A N 1
ATOM 706 C CA . ASN A 1 87 ? 3.676 -0.574 1.034 1.00 74.75 87 ASN A CA 1
ATOM 707 C C . ASN A 1 87 ? 2.648 0.338 0.341 1.00 74.75 87 ASN A C 1
ATOM 709 O O . ASN A 1 87 ? 2.331 1.406 0.858 1.00 74.75 87 ASN A O 1
ATOM 713 N N . TYR A 1 88 ? 2.112 -0.104 -0.793 1.00 78.75 88 TYR A N 1
ATOM 714 C CA . TYR A 1 88 ? 1.210 0.630 -1.682 1.00 78.75 88 TYR A CA 1
ATOM 715 C C . TYR A 1 88 ? -0.183 -0.002 -1.760 1.00 78.75 88 TYR A C 1
ATOM 717 O O . TYR A 1 88 ? -1.072 0.534 -2.420 1.00 78.75 88 TYR A O 1
ATOM 725 N N . VAL A 1 89 ? -0.371 -1.146 -1.101 1.00 73.81 89 VAL A N 1
ATOM 726 C CA . VAL A 1 89 ? -1.680 -1.767 -0.918 1.00 73.81 89 VAL A CA 1
ATOM 727 C C . VAL A 1 89 ? -2.531 -0.889 -0.016 1.00 73.81 89 VAL A C 1
ATOM 729 O O . VAL A 1 89 ? -2.077 -0.462 1.049 1.00 73.81 89 VAL A O 1
ATOM 732 N N . GLU A 1 90 ? -3.751 -0.620 -0.475 1.00 70.19 90 GLU A N 1
ATOM 733 C CA . GLU A 1 90 ? -4.832 -0.060 0.312 1.00 70.19 90 GLU A CA 1
ATOM 734 C C . GLU A 1 90 ? -4.900 -0.857 1.606 1.00 70.19 90 GLU A C 1
ATOM 736 O O . GLU A 1 90 ? -5.140 -2.069 1.633 1.00 70.19 90 GLU A O 1
ATOM 741 N N . GLN A 1 91 ? -4.596 -0.179 2.705 1.00 60.31 91 GLN A N 1
ATOM 742 C CA . GLN A 1 91 ? -4.841 -0.762 4.003 1.00 60.31 91 GLN A CA 1
ATOM 743 C C . GLN A 1 91 ? -6.355 -0.891 4.075 1.00 60.31 91 GLN A C 1
ATOM 745 O O . GLN A 1 91 ? -7.027 0.138 4.063 1.00 60.31 91 GLN A O 1
ATOM 750 N N . LYS A 1 92 ? -6.874 -2.132 4.086 1.00 56.97 92 LYS A N 1
ATOM 751 C CA . LYS A 1 92 ? -8.278 -2.410 4.428 1.00 56.97 92 LYS A CA 1
ATOM 752 C C . LYS A 1 92 ? -8.687 -1.419 5.500 1.00 56.97 92 LYS A C 1
ATOM 754 O O . LYS A 1 92 ? -7.948 -1.305 6.484 1.00 56.97 92 LYS A O 1
ATOM 759 N N . ASP A 1 93 ? -9.767 -0.687 5.247 1.00 71.19 93 ASP A N 1
ATOM 760 C CA . ASP A 1 93 ? -10.107 0.501 6.010 1.00 71.19 93 ASP A CA 1
ATOM 761 C C . ASP A 1 93 ? -9.962 0.190 7.501 1.00 71.19 93 ASP A C 1
ATOM 763 O O . ASP A 1 93 ? -10.627 -0.691 8.055 1.00 71.19 93 ASP A O 1
ATOM 767 N N . ILE A 1 94 ? -8.995 0.846 8.144 1.00 78.31 94 ILE A N 1
ATOM 768 C CA . ILE A 1 94 ? -8.749 0.651 9.569 1.00 78.31 94 ILE A CA 1
ATOM 769 C C . ILE A 1 94 ? -10.046 0.933 10.337 1.00 78.31 94 ILE A C 1
ATOM 771 O O . ILE A 1 94 ? -10.272 0.302 11.369 1.00 78.31 94 ILE A O 1
ATOM 775 N N . ALA A 1 95 ? -10.925 1.804 9.826 1.00 78.25 95 ALA A N 1
ATOM 776 C CA . ALA A 1 95 ? -12.260 2.003 10.365 1.00 78.25 95 ALA A CA 1
ATOM 777 C C . ALA A 1 95 ? -13.152 0.765 10.213 1.00 78.25 95 ALA A C 1
ATOM 779 O O . ALA A 1 95 ? -13.781 0.375 11.197 1.00 78.25 95 ALA A O 1
ATOM 780 N N . GLU A 1 96 ? -13.161 0.088 9.063 1.00 82.75 96 GLU A N 1
ATOM 781 C CA . GLU A 1 96 ? -13.906 -1.163 8.874 1.00 82.75 96 GLU A CA 1
ATOM 782 C C . GLU A 1 96 ? -13.396 -2.257 9.825 1.00 82.75 96 GLU A C 1
ATOM 784 O O . GLU A 1 96 ? -14.180 -2.851 10.566 1.00 82.75 96 GLU A O 1
ATOM 789 N N . ILE A 1 97 ? -12.077 -2.455 9.916 1.00 86.31 97 ILE A N 1
ATOM 790 C CA . ILE A 1 97 ? -11.482 -3.426 10.848 1.00 86.31 97 ILE A CA 1
ATOM 791 C C . ILE A 1 97 ? -11.818 -3.071 12.300 1.00 86.31 97 ILE A C 1
ATOM 793 O O . ILE A 1 97 ? -12.196 -3.944 13.083 1.00 86.31 97 ILE A O 1
ATOM 797 N N . ILE A 1 98 ? -11.720 -1.792 12.677 1.00 88.81 98 ILE A N 1
ATOM 798 C CA . ILE A 1 98 ? -12.104 -1.347 14.019 1.00 88.81 98 ILE A CA 1
ATOM 799 C C . ILE A 1 98 ? -13.591 -1.595 14.261 1.00 88.81 98 ILE A C 1
ATOM 801 O O . ILE A 1 98 ? -13.926 -2.020 15.359 1.00 88.81 98 ILE A O 1
ATOM 805 N N . SER A 1 99 ? -14.463 -1.381 13.274 1.00 87.25 99 SER A N 1
ATOM 806 C CA . SER A 1 99 ? -15.907 -1.610 13.406 1.00 87.25 99 SER A CA 1
ATOM 807 C C . SER A 1 99 ? -16.257 -3.086 13.630 1.00 87.25 99 SER A C 1
ATOM 809 O O . SER A 1 99 ? -17.211 -3.393 14.344 1.00 87.25 99 SER A O 1
ATOM 811 N N . VAL A 1 100 ? -15.448 -3.999 13.078 1.00 86.94 100 VAL A N 1
ATOM 812 C CA . VAL A 1 100 ? -15.584 -5.447 13.282 1.00 86.94 100 VAL A CA 1
ATOM 813 C C . VAL A 1 100 ? -15.017 -5.868 14.641 1.00 86.94 100 VAL A C 1
ATOM 815 O O . VAL A 1 100 ? -15.627 -6.674 15.339 1.00 86.94 100 VAL A O 1
ATOM 818 N N . CYS A 1 101 ? -13.868 -5.323 15.050 1.00 89.19 101 CYS A N 1
ATOM 819 C CA . CYS A 1 101 ? -13.194 -5.716 16.293 1.00 89.19 101 CYS A CA 1
ATOM 820 C C . CYS A 1 101 ? -13.723 -4.999 17.547 1.00 89.19 101 CYS A C 1
ATOM 822 O O . CYS A 1 101 ? -13.543 -5.487 18.667 1.00 89.19 101 CYS A O 1
ATOM 824 N N . PHE A 1 102 ? -14.339 -3.827 17.402 1.00 92.69 102 PHE A N 1
ATOM 825 C CA . PHE A 1 102 ? -14.727 -2.961 18.510 1.00 92.69 102 PHE A CA 1
ATOM 826 C C . PHE A 1 102 ? -16.046 -2.250 18.245 1.00 92.69 102 PHE A C 1
ATOM 828 O O . PHE A 1 102 ? -16.392 -1.888 17.127 1.00 92.69 102 PHE A O 1
ATOM 835 N N . ARG A 1 103 ? -16.742 -1.933 19.333 1.00 92.69 103 ARG A N 1
ATOM 836 C CA . ARG A 1 103 ? -17.867 -0.998 19.309 1.00 92.69 103 ARG A CA 1
ATOM 837 C C . ARG A 1 103 ? -17.813 -0.022 20.471 1.00 92.69 103 ARG A C 1
ATOM 839 O O . ARG A 1 103 ? -17.108 -0.239 21.463 1.00 92.69 103 ARG A O 1
ATOM 846 N N . LYS A 1 104 ? -18.637 1.021 20.373 1.00 92.62 104 LYS A N 1
ATOM 847 C CA . LYS A 1 104 ? -18.912 1.911 21.501 1.00 92.62 104 LYS A CA 1
ATOM 848 C C . LYS A 1 104 ? -19.584 1.136 22.643 1.00 92.62 104 LYS A C 1
ATOM 850 O O . LYS A 1 104 ? -20.414 0.254 22.378 1.00 92.62 104 LYS A O 1
ATOM 855 N N . PRO A 1 105 ? -19.242 1.448 23.902 1.00 91.00 105 PRO A N 1
ATOM 856 C CA . PRO A 1 105 ? -20.007 0.964 25.040 1.00 91.00 105 PRO A CA 1
ATOM 857 C C . PRO A 1 105 ? -21.417 1.559 25.025 1.00 91.00 105 PRO A C 1
ATOM 859 O O . PRO A 1 105 ? -21.604 2.718 24.656 1.00 91.00 105 PRO A O 1
ATOM 862 N N . LYS A 1 106 ? -22.407 0.763 25.430 1.00 90.88 106 LYS A N 1
ATOM 863 C CA . LYS A 1 106 ? -23.740 1.271 25.773 1.00 90.88 106 LYS A CA 1
ATOM 864 C C . LYS A 1 106 ? -23.689 1.964 27.138 1.00 90.88 106 LYS A C 1
ATOM 866 O O . LYS A 1 106 ? -22.759 1.752 27.917 1.00 90.88 106 LYS A O 1
ATOM 871 N N . GLU A 1 107 ? -24.686 2.789 27.439 1.00 87.56 107 GLU A N 1
ATOM 872 C CA . GLU A 1 107 ? -24.777 3.457 28.739 1.00 87.56 107 GLU A CA 1
ATOM 873 C C . GLU A 1 107 ? -24.783 2.431 29.886 1.00 87.56 107 GLU A C 1
ATOM 875 O O . GLU A 1 107 ? -25.472 1.413 29.825 1.00 87.56 107 GLU A O 1
ATOM 880 N N . GLY A 1 108 ? -23.941 2.654 30.900 1.00 84.44 108 GLY A N 1
ATOM 881 C CA . GLY A 1 108 ? -23.753 1.729 32.026 1.00 84.44 108 GLY A CA 1
ATOM 882 C C . GLY A 1 108 ? -22.973 0.444 31.708 1.00 84.44 108 GLY A C 1
ATOM 883 O O . GLY A 1 108 ? -22.723 -0.358 32.609 1.00 84.44 108 GLY A O 1
ATOM 884 N N . GLU A 1 109 ? -22.548 0.227 30.460 1.00 90.25 109 GLU A N 1
ATOM 885 C CA . GLU A 1 109 ? -21.783 -0.957 30.079 1.00 90.25 109 GLU A CA 1
ATOM 886 C C . GLU A 1 109 ? -20.304 -0.849 30.480 1.00 90.25 109 GLU A C 1
ATOM 888 O O . GLU A 1 109 ? -19.662 0.196 30.348 1.00 90.25 109 GLU A O 1
ATOM 893 N N . LYS A 1 110 ? -19.716 -1.968 30.922 1.00 87.56 110 LYS A N 1
ATOM 894 C CA . LYS A 1 110 ? -18.279 -2.043 31.213 1.00 87.56 110 LYS A CA 1
ATOM 895 C C . LYS A 1 110 ? -17.456 -1.933 29.922 1.00 87.56 110 LYS A C 1
ATOM 897 O O . LYS A 1 110 ? -17.376 -2.882 29.145 1.00 87.56 110 LYS A O 1
ATOM 902 N N . ALA A 1 111 ? -16.795 -0.793 29.738 1.00 90.31 111 ALA A N 1
ATOM 903 C CA . ALA A 1 111 ? -15.860 -0.542 28.644 1.00 90.31 111 ALA A CA 1
ATOM 904 C C . ALA A 1 111 ? -14.404 -0.815 29.053 1.00 90.31 111 ALA A C 1
ATOM 906 O O . ALA A 1 111 ? -14.035 -0.678 30.221 1.00 90.31 111 ALA A O 1
ATOM 907 N N . LYS A 1 112 ? -13.549 -1.137 28.077 1.00 92.56 112 LYS A N 1
ATOM 908 C CA . LYS A 1 112 ? -12.093 -1.063 28.236 1.00 92.56 112 LYS A CA 1
ATOM 909 C C . LYS A 1 112 ? -11.597 0.303 27.770 1.00 92.56 112 LYS A C 1
ATOM 911 O O . LYS A 1 112 ? -12.044 0.806 26.744 1.00 92.56 112 LYS A O 1
ATOM 916 N N . THR A 1 113 ? -10.622 0.854 28.484 1.00 93.69 113 THR A N 1
ATOM 917 C CA . THR A 1 113 ? -9.920 2.087 28.103 1.00 93.69 113 THR A CA 1
ATOM 918 C C . THR A 1 113 ? -8.558 1.711 27.532 1.00 93.69 113 THR A C 1
ATOM 920 O O . THR A 1 113 ? -7.678 1.283 28.278 1.00 93.69 113 THR A O 1
ATOM 923 N N . LEU A 1 114 ? -8.394 1.807 26.211 1.00 94.44 114 LEU A N 1
ATOM 924 C CA . LEU A 1 114 ? -7.222 1.290 25.493 1.00 94.44 114 LEU A CA 1
ATOM 925 C C . LEU A 1 114 ? -6.549 2.378 24.652 1.00 94.44 114 LEU A C 1
ATOM 927 O O . LEU A 1 114 ? -7.224 3.157 23.989 1.00 94.44 114 LEU A O 1
ATOM 931 N N . ASN A 1 115 ? -5.218 2.415 24.623 1.00 93.69 115 ASN A N 1
ATOM 932 C CA . ASN A 1 115 ? -4.485 3.267 23.676 1.00 93.69 115 ASN A CA 1
ATOM 933 C C . ASN A 1 115 ? -4.293 2.583 22.311 1.00 93.69 115 ASN A C 1
ATOM 935 O O . ASN A 1 115 ? -4.461 1.368 22.180 1.00 93.69 115 ASN A O 1
ATOM 939 N N . SER A 1 116 ? -3.860 3.343 21.298 1.00 91.19 116 SER A N 1
ATOM 940 C CA . SER A 1 116 ? -3.686 2.832 19.927 1.00 91.19 116 SER A CA 1
ATOM 941 C C . SER A 1 116 ? -2.732 1.636 19.823 1.00 91.19 116 SER A C 1
ATOM 943 O O . SER A 1 116 ? -2.886 0.816 18.927 1.00 91.19 116 SER A O 1
ATOM 945 N N . THR A 1 117 ? -1.754 1.495 20.729 1.00 92.38 117 THR A N 1
ATOM 946 C CA . THR A 1 117 ? -0.840 0.335 20.715 1.00 92.38 117 THR A CA 1
ATOM 947 C C . THR A 1 117 ? -1.528 -0.925 21.244 1.00 92.38 117 THR A C 1
ATOM 949 O O . THR A 1 117 ? -1.338 -2.002 20.690 1.00 92.38 117 THR A O 1
ATOM 952 N N . GLN A 1 118 ? -2.356 -0.801 22.284 1.00 93.56 118 GLN A N 1
ATOM 953 C CA . GLN A 1 118 ? -3.151 -1.918 22.800 1.00 93.56 118 GLN A CA 1
ATOM 954 C C . GLN A 1 118 ? -4.242 -2.338 21.811 1.00 93.56 118 GLN A C 1
ATOM 956 O O . GLN A 1 118 ? -4.437 -3.531 21.601 1.00 93.56 118 GLN A O 1
ATOM 961 N N . ILE A 1 119 ? -4.910 -1.368 21.178 1.00 93.69 119 ILE A N 1
ATOM 962 C CA . ILE A 1 119 ? -5.891 -1.619 20.114 1.00 93.69 119 ILE A CA 1
ATOM 963 C C . ILE A 1 119 ? -5.233 -2.372 18.959 1.00 93.69 119 ILE A C 1
ATOM 965 O O . ILE A 1 119 ? -5.727 -3.424 18.574 1.00 93.69 119 ILE A O 1
ATOM 969 N N . LEU A 1 120 ? -4.087 -1.893 18.465 1.00 92.44 120 LEU A N 1
ATOM 970 C CA . LEU A 1 120 ? -3.359 -2.556 17.385 1.00 92.44 120 LEU A CA 1
ATOM 971 C C . LEU A 1 120 ? -3.004 -4.004 17.732 1.00 92.44 120 LEU A C 1
ATOM 973 O O . LEU A 1 120 ? -3.212 -4.892 16.915 1.00 92.44 120 LEU A O 1
ATOM 977 N N . LYS A 1 121 ? -2.535 -4.252 18.962 1.00 92.06 121 LYS A N 1
ATOM 978 C CA . LYS A 1 121 ? -2.216 -5.607 19.421 1.00 92.06 121 LYS A CA 1
ATOM 979 C C . LYS A 1 121 ? -3.436 -6.531 19.388 1.00 92.06 121 LYS A C 1
ATOM 981 O O . LYS A 1 121 ? -3.291 -7.685 19.014 1.00 92.06 121 LYS A O 1
ATOM 986 N N . LEU A 1 122 ? -4.613 -6.033 19.769 1.00 91.25 122 LEU A N 1
ATOM 987 C CA . LEU A 1 122 ? -5.857 -6.805 19.704 1.00 91.25 122 LEU A CA 1
ATOM 988 C C . LEU A 1 122 ? -6.291 -7.060 18.259 1.00 91.25 122 LEU A C 1
ATOM 990 O O . LEU A 1 122 ? -6.663 -8.179 17.938 1.00 91.25 122 LEU A O 1
ATOM 994 N N . ILE A 1 123 ? -6.190 -6.060 17.379 1.00 89.31 123 ILE A N 1
ATOM 995 C CA . ILE A 1 123 ? -6.506 -6.240 15.958 1.00 89.31 123 ILE A CA 1
ATOM 996 C C . ILE A 1 123 ? -5.583 -7.294 15.335 1.00 89.31 123 ILE A C 1
ATOM 998 O O . ILE A 1 123 ? -6.049 -8.154 14.601 1.00 89.31 123 ILE A O 1
ATOM 1002 N N . GLN A 1 124 ? -4.286 -7.269 15.650 1.00 88.62 124 GLN A N 1
ATOM 1003 C CA . GLN A 1 124 ? -3.308 -8.220 15.113 1.00 88.62 124 GLN A CA 1
ATOM 1004 C C . GLN A 1 124 ? -3.544 -9.673 15.544 1.00 88.62 124 GLN A C 1
ATOM 1006 O O . GLN A 1 124 ? -3.008 -10.571 14.899 1.00 88.62 124 GLN A O 1
ATOM 1011 N N . MET A 1 125 ? -4.329 -9.920 16.599 1.00 85.44 125 MET A N 1
ATOM 1012 C CA . MET A 1 125 ? -4.737 -11.284 16.956 1.00 85.44 125 MET A CA 1
ATOM 1013 C C . MET A 1 125 ? -5.668 -11.886 15.894 1.00 85.44 125 MET A C 1
ATOM 1015 O O . MET A 1 125 ? -5.555 -13.072 15.609 1.00 85.44 125 MET A O 1
ATOM 1019 N N . GLU A 1 126 ? -6.515 -11.062 15.270 1.00 79.94 126 GLU A N 1
ATOM 1020 C CA . GLU A 1 126 ? -7.456 -11.463 14.210 1.00 79.94 126 GLU A CA 1
ATOM 1021 C C . GLU A 1 126 ? -6.898 -11.203 12.800 1.00 79.94 126 GLU A C 1
ATOM 1023 O O . GLU A 1 126 ? -7.162 -11.944 11.856 1.00 79.94 126 GLU A O 1
ATOM 1028 N N . TYR A 1 127 ? -6.074 -10.162 12.653 1.00 81.44 127 TYR A N 1
ATOM 1029 C CA . TYR A 1 127 ? -5.485 -9.724 11.387 1.00 81.44 127 TYR A CA 1
ATOM 1030 C C . TYR A 1 127 ? -3.951 -9.617 11.490 1.00 81.44 127 TYR A C 1
ATOM 1032 O O . TYR A 1 127 ? -3.405 -8.506 11.510 1.00 81.44 127 TYR A O 1
ATOM 1040 N N . PRO A 1 128 ? -3.214 -10.749 11.514 1.00 76.31 128 PRO A N 1
ATOM 1041 C CA . PRO A 1 128 ? -1.760 -10.757 11.719 1.00 76.31 128 PRO A CA 1
ATOM 1042 C C . PRO A 1 128 ? -0.955 -10.015 10.642 1.00 76.31 128 PRO A C 1
ATOM 1044 O O . PRO A 1 128 ? 0.192 -9.642 10.872 1.00 76.31 128 PRO A O 1
ATOM 1047 N N . SER A 1 129 ? -1.542 -9.787 9.462 1.00 74.38 129 SER A N 1
ATOM 1048 C CA . SER A 1 129 ? -0.905 -9.081 8.345 1.00 74.38 129 SER A CA 1
ATOM 1049 C C . SER A 1 129 ? -0.807 -7.564 8.538 1.00 74.38 129 SER A C 1
ATOM 1051 O O . SER A 1 129 ? -0.127 -6.898 7.756 1.00 74.38 129 SER A O 1
ATOM 1053 N N . ILE A 1 130 ? -1.483 -6.989 9.540 1.00 80.62 130 ILE A N 1
ATOM 1054 C CA . ILE A 1 130 ? -1.425 -5.547 9.804 1.00 80.62 130 ILE A CA 1
ATOM 1055 C C . ILE A 1 130 ? -0.066 -5.180 10.402 1.00 80.62 130 ILE A C 1
ATOM 1057 O O . ILE A 1 130 ? 0.376 -5.751 11.401 1.00 80.62 130 ILE A O 1
ATOM 1061 N N . LYS A 1 131 ? 0.593 -4.182 9.808 1.00 79.56 131 LYS A N 1
ATOM 1062 C CA . LYS A 1 131 ? 1.924 -3.720 10.217 1.00 79.56 131 LYS A CA 1
ATOM 1063 C C . LYS A 1 131 ? 1.873 -2.982 11.559 1.00 79.56 131 LYS A C 1
ATOM 1065 O O . LYS A 1 131 ? 0.975 -2.191 11.825 1.00 79.56 131 LYS A O 1
ATOM 1070 N N . SER A 1 132 ? 2.886 -3.191 12.401 1.00 83.38 132 SER A N 1
ATOM 1071 C CA . SER A 1 132 ? 3.052 -2.447 13.659 1.00 83.38 132 SER A CA 1
ATOM 1072 C C . SER A 1 132 ? 3.966 -1.231 13.492 1.00 83.38 132 SER A C 1
ATOM 1074 O O . SER A 1 132 ? 5.022 -1.144 14.121 1.00 83.38 132 SER A O 1
ATOM 1076 N N . ASP A 1 133 ? 3.559 -0.274 12.662 1.00 78.50 133 ASP A N 1
ATOM 1077 C CA . ASP A 1 133 ? 4.308 0.963 12.425 1.00 78.50 133 ASP A CA 1
ATOM 1078 C C . ASP A 1 133 ? 3.603 2.215 12.989 1.00 78.50 133 ASP A C 1
ATOM 1080 O O . ASP A 1 133 ? 2.496 2.172 13.538 1.00 78.50 133 ASP A O 1
ATOM 1084 N N . ARG A 1 134 ? 4.284 3.366 12.911 1.00 73.06 134 ARG A N 1
ATOM 1085 C CA . ARG A 1 134 ? 3.732 4.653 13.367 1.00 73.06 134 ARG A CA 1
ATOM 1086 C C . ARG A 1 134 ? 2.505 5.063 12.548 1.00 73.06 134 ARG A C 1
ATOM 1088 O O . ARG A 1 134 ? 1.580 5.640 13.116 1.00 73.06 134 ARG A O 1
ATOM 1095 N N . SER A 1 135 ? 2.506 4.762 11.252 1.00 69.12 135 SER A N 1
ATOM 1096 C CA . SER A 1 135 ? 1.433 5.111 10.321 1.00 69.12 135 SER A CA 1
ATOM 1097 C C . SER A 1 135 ? 0.116 4.446 10.724 1.00 69.12 135 SER A C 1
ATOM 1099 O O . SER A 1 135 ? -0.894 5.118 10.912 1.00 69.12 135 SER A O 1
ATOM 1101 N N . THR A 1 136 ? 0.151 3.148 11.011 1.00 79.31 136 THR A N 1
ATOM 1102 C CA . THR A 1 136 ? -0.999 2.344 11.445 1.00 79.31 136 THR A CA 1
ATOM 1103 C C . THR A 1 136 ? -1.606 2.879 12.745 1.00 79.31 136 THR A C 1
ATOM 1105 O O . THR A 1 136 ? -2.823 2.972 12.889 1.00 79.31 136 THR A O 1
ATOM 1108 N N . LYS A 1 137 ? -0.771 3.315 13.699 1.00 83.81 137 LYS A N 1
ATOM 1109 C CA . LYS A 1 137 ? -1.247 3.898 14.969 1.00 83.81 137 LYS A CA 1
ATOM 1110 C C . LYS A 1 137 ? -1.949 5.246 14.785 1.00 83.81 137 LYS A C 1
ATOM 1112 O O . LYS A 1 137 ? -2.897 5.525 15.518 1.00 83.81 137 LYS A O 1
ATOM 1117 N N . ILE A 1 138 ? -1.484 6.066 13.839 1.00 76.31 138 ILE A N 1
ATOM 1118 C CA . ILE A 1 138 ? -2.152 7.313 13.431 1.00 76.31 138 ILE A CA 1
ATOM 1119 C C . ILE A 1 138 ? -3.495 6.976 12.757 1.00 76.31 138 ILE A C 1
ATOM 1121 O O . ILE A 1 138 ? -4.521 7.513 13.165 1.00 76.31 138 ILE A O 1
ATOM 1125 N N . HIS A 1 139 ? -3.465 5.994 11.847 1.00 75.44 139 HIS A N 1
ATOM 1126 C CA . HIS A 1 139 ? -4.580 5.212 11.286 1.00 75.44 139 HIS A CA 1
ATOM 1127 C C . HIS A 1 139 ? -5.732 5.004 12.272 1.00 75.44 139 HIS A C 1
ATOM 1129 O O . HIS A 1 139 ? -6.833 5.544 12.152 1.00 75.44 139 HIS A O 1
ATOM 1135 N N . ILE A 1 140 ? -5.417 4.245 13.316 1.00 88.75 140 ILE A N 1
ATOM 1136 C CA . ILE A 1 140 ? -6.355 3.877 14.374 1.00 88.75 140 ILE A CA 1
ATOM 1137 C C . ILE A 1 140 ? -6.946 5.115 15.048 1.00 88.75 140 ILE A C 1
ATOM 1139 O O . ILE A 1 140 ? -8.133 5.139 15.353 1.00 88.75 140 ILE A O 1
ATOM 1143 N N . GLY A 1 141 ? -6.138 6.152 15.280 1.00 84.75 141 GLY A N 1
ATOM 1144 C CA . GLY A 1 141 ? -6.614 7.372 15.924 1.00 84.75 141 GLY A CA 1
ATOM 1145 C C . GLY A 1 141 ? -7.653 8.129 15.095 1.00 84.75 141 GLY A C 1
ATOM 1146 O O . GLY A 1 141 ? -8.650 8.589 15.656 1.00 84.75 141 GLY A O 1
ATOM 1147 N N . PHE A 1 142 ? -7.445 8.230 13.778 1.00 76.62 142 PHE A N 1
ATOM 1148 C CA . PHE A 1 142 ? -8.415 8.838 12.865 1.00 76.62 142 PHE A CA 1
ATOM 1149 C C . PHE A 1 142 ? -9.699 8.018 12.778 1.00 76.62 142 PHE A C 1
ATOM 1151 O O . PHE A 1 142 ? -10.775 8.566 13.004 1.00 76.62 142 PHE A O 1
ATOM 1158 N N . ALA A 1 143 ? -9.579 6.708 12.573 1.00 84.69 143 ALA A N 1
ATOM 1159 C CA . ALA A 1 143 ? -10.722 5.808 12.486 1.00 84.69 143 ALA A CA 1
ATOM 1160 C C . ALA A 1 143 ? -11.568 5.790 13.773 1.00 84.69 143 ALA A C 1
ATOM 1162 O O . ALA A 1 143 ? -12.792 5.844 13.723 1.00 84.69 143 ALA A O 1
ATOM 1163 N N . MET A 1 144 ? -10.940 5.801 14.955 1.00 88.88 144 MET A N 1
ATOM 1164 C CA . MET A 1 144 ? -11.663 5.911 16.230 1.00 88.88 144 MET A CA 1
ATOM 1165 C C . MET A 1 144 ? -12.470 7.215 16.325 1.00 88.88 144 MET A C 1
ATOM 1167 O O . MET A 1 144 ? -13.589 7.215 16.841 1.00 88.88 144 MET A O 1
ATOM 1171 N N . LYS A 1 145 ? -11.917 8.328 15.822 1.00 84.38 145 LYS A N 1
ATOM 1172 C CA . LYS A 1 145 ? -12.604 9.626 15.782 1.00 84.38 145 LYS A CA 1
ATOM 1173 C C . LYS A 1 145 ? -13.767 9.612 14.790 1.00 84.38 145 LYS A C 1
ATOM 1175 O O . LYS A 1 145 ? -14.836 10.106 15.130 1.00 84.38 145 LYS A O 1
ATOM 1180 N N . GLU A 1 146 ? -13.566 9.042 13.607 1.00 79.50 146 GLU A N 1
ATOM 1181 C CA . GLU A 1 146 ? -14.588 8.905 12.563 1.00 79.50 146 GLU A CA 1
ATOM 1182 C C . GLU A 1 146 ? -15.768 8.050 13.028 1.00 79.50 146 GLU A C 1
ATOM 1184 O O . GLU A 1 146 ? -16.921 8.460 12.925 1.00 79.50 146 GLU A O 1
ATOM 1189 N N . LEU A 1 147 ? -15.479 6.923 13.679 1.00 84.50 147 LEU A N 1
ATOM 1190 C CA . LEU A 1 147 ? -16.490 6.078 14.307 1.00 84.50 147 LEU A CA 1
ATOM 1191 C C . LEU A 1 147 ? -17.151 6.757 15.515 1.00 84.50 147 LEU A C 1
ATOM 1193 O O . LEU A 1 147 ? -18.107 6.221 16.067 1.00 84.50 147 LEU A O 1
ATOM 1197 N N . GLY A 1 148 ? -16.675 7.930 15.949 1.00 86.00 148 GLY A N 1
ATOM 1198 C CA . GLY A 1 148 ? -17.197 8.711 17.070 1.00 86.00 148 GLY A CA 1
ATOM 1199 C C . GLY A 1 148 ? -16.989 8.041 18.428 1.00 86.00 148 GLY A C 1
ATOM 1200 O O . GLY A 1 148 ? -17.848 8.156 19.303 1.00 86.00 148 GLY A O 1
ATOM 1201 N N . ILE A 1 149 ? -15.920 7.261 18.580 1.00 90.62 149 ILE A N 1
ATOM 1202 C CA . ILE A 1 149 ? -15.562 6.603 19.835 1.00 90.62 149 ILE A CA 1
ATOM 1203 C C . ILE A 1 149 ? -14.974 7.647 20.788 1.00 90.62 149 ILE A C 1
ATOM 1205 O O . ILE A 1 149 ? -14.047 8.384 20.444 1.00 90.62 149 ILE A O 1
ATOM 1209 N N . GLU A 1 150 ? -15.512 7.704 22.005 1.00 89.12 150 GLU A N 1
ATOM 1210 C CA . GLU A 1 150 ? -15.006 8.604 23.038 1.00 89.12 150 GLU A CA 1
ATOM 1211 C C . GLU A 1 150 ? -13.554 8.288 23.387 1.00 89.12 150 GLU A C 1
ATOM 1213 O O . GLU A 1 150 ? -13.164 7.125 23.542 1.00 89.12 150 GLU A O 1
ATOM 1218 N N . HIS A 1 151 ? -12.771 9.343 23.599 1.00 90.31 151 HIS A N 1
ATOM 1219 C CA . HIS A 1 151 ? -11.418 9.221 24.107 1.00 90.31 151 HIS A CA 1
ATOM 1220 C C . HIS A 1 151 ? -11.200 10.094 25.339 1.00 90.31 151 HIS A C 1
ATOM 1222 O O . HIS A 1 151 ? -11.818 11.140 25.519 1.00 90.31 151 HIS A O 1
ATOM 1228 N N . LEU A 1 152 ? -10.286 9.636 26.182 1.00 90.69 152 LEU A N 1
ATOM 1229 C CA . LEU A 1 152 ? -9.766 10.325 27.347 1.00 90.69 152 LEU A CA 1
ATOM 1230 C C . LEU A 1 152 ? -8.291 10.628 27.100 1.00 90.69 152 LEU A C 1
ATOM 1232 O O . LEU A 1 152 ? -7.561 9.797 26.550 1.00 90.69 152 LEU A O 1
ATOM 1236 N N . GLN A 1 153 ? -7.841 11.802 27.525 1.00 86.75 153 GLN A N 1
ATOM 1237 C CA . GLN A 1 153 ? -6.420 12.129 27.521 1.00 86.75 153 GLN A CA 1
ATOM 1238 C C . GLN A 1 153 ? -5.783 11.658 28.826 1.00 86.75 153 GLN A C 1
ATOM 1240 O O . GLN A 1 153 ? -6.153 12.114 29.904 1.00 86.75 153 GLN A O 1
ATOM 1245 N N . TYR A 1 154 ? -4.808 10.756 28.719 1.00 85.31 154 TYR A N 1
ATOM 1246 C CA . TYR A 1 154 ? -3.940 10.372 29.832 1.00 85.31 154 TYR A CA 1
ATOM 1247 C C . TYR A 1 154 ? -2.511 10.781 29.479 1.00 85.31 154 TYR A C 1
ATOM 1249 O O . TYR A 1 154 ? -1.834 10.130 28.677 1.00 85.31 154 TYR A O 1
ATOM 1257 N N . GLY A 1 155 ? -2.066 11.906 30.042 1.00 84.81 155 GLY A N 1
ATOM 1258 C CA . GLY A 1 155 ? -0.830 12.563 29.618 1.00 84.81 155 GLY A CA 1
ATOM 1259 C C . GLY A 1 155 ? -0.923 13.006 28.156 1.00 84.81 155 GLY A C 1
ATOM 1260 O O . GLY A 1 155 ? -1.915 13.601 27.752 1.00 84.81 155 GLY A O 1
ATOM 1261 N N . ASN A 1 156 ? 0.092 12.680 27.351 1.00 82.88 156 ASN A N 1
ATOM 1262 C CA . ASN A 1 156 ? 0.147 13.038 25.926 1.00 82.88 156 ASN A CA 1
ATOM 1263 C C . ASN A 1 156 ? -0.336 11.903 24.995 1.00 82.88 156 ASN A C 1
ATOM 1265 O O . ASN A 1 156 ? 0.133 11.777 23.862 1.00 82.88 156 ASN A O 1
ATOM 1269 N N . ARG A 1 157 ? -1.181 10.988 25.499 1.00 85.56 157 ARG A N 1
ATOM 1270 C CA . ARG A 1 157 ? -1.666 9.819 24.748 1.00 85.56 157 ARG A CA 1
ATOM 1271 C C . ARG A 1 157 ? -3.186 9.658 24.887 1.00 85.56 157 ARG A C 1
ATOM 1273 O O . ARG A 1 157 ? -3.668 9.448 26.007 1.00 85.56 157 ARG A O 1
ATOM 1280 N N . PRO A 1 158 ? -3.936 9.648 23.769 1.00 89.00 158 PRO A N 1
ATOM 1281 C CA . PRO A 1 158 ? -5.360 9.362 23.809 1.00 89.00 158 PRO A CA 1
ATOM 1282 C C . PRO A 1 158 ? -5.597 7.886 24.147 1.00 89.00 158 PRO A C 1
ATOM 1284 O O . PRO A 1 158 ? -4.889 6.992 23.672 1.00 89.00 158 PRO A O 1
ATOM 1287 N N . HIS A 1 159 ? -6.610 7.641 24.969 1.00 94.94 159 HIS A N 1
ATOM 1288 C CA . HIS A 1 159 ? -7.138 6.315 25.256 1.00 94.94 159 HIS A CA 1
ATOM 1289 C C . HIS A 1 159 ? -8.617 6.281 24.903 1.00 94.94 159 HIS A C 1
ATOM 1291 O O . HIS A 1 159 ? -9.361 7.178 25.279 1.00 94.94 159 HIS A O 1
ATOM 1297 N N . TYR A 1 160 ? -9.046 5.240 24.210 1.00 94.94 160 TYR A N 1
ATOM 1298 C CA . TYR A 1 160 ? -10.386 5.102 23.663 1.00 94.94 160 TYR A CA 1
ATOM 1299 C C . TYR A 1 160 ? -11.216 4.168 24.536 1.00 94.94 160 TYR A C 1
ATOM 1301 O O . TYR A 1 160 ? -10.729 3.111 24.952 1.00 94.94 160 TYR A O 1
ATOM 1309 N N . LYS A 1 161 ? -12.465 4.551 24.811 1.00 94.31 161 LYS A N 1
ATOM 1310 C CA . LYS A 1 161 ? -13.428 3.698 25.515 1.00 94.31 161 LYS A CA 1
ATOM 1311 C C . LYS A 1 161 ? -14.115 2.779 24.512 1.00 94.31 161 LYS A C 1
ATOM 1313 O O . LYS A 1 161 ? -14.957 3.221 23.735 1.00 94.31 161 LYS A O 1
ATOM 1318 N N . VAL A 1 162 ? -13.779 1.497 24.546 1.00 94.31 162 VAL A N 1
ATOM 1319 C CA . VAL A 1 162 ? -14.272 0.506 23.583 1.00 94.31 162 VAL A CA 1
ATOM 1320 C C . VAL A 1 162 ? -14.693 -0.787 24.263 1.00 94.31 162 VAL A C 1
ATOM 1322 O O . VAL A 1 162 ? -14.150 -1.178 25.298 1.00 94.31 162 VAL A O 1
ATOM 1325 N N . VAL A 1 163 ? -15.639 -1.488 23.647 1.00 93.50 163 VAL A N 1
ATOM 1326 C CA . VAL A 1 163 ? -15.970 -2.875 23.979 1.00 93.50 163 VAL A CA 1
ATOM 1327 C C . VAL A 1 163 ? -15.446 -3.757 22.846 1.00 93.50 163 VAL A C 1
ATOM 1329 O O . VAL A 1 163 ? -15.912 -3.600 21.716 1.00 93.50 163 VAL A O 1
ATOM 1332 N N . PRO A 1 164 ? -14.477 -4.657 23.106 1.00 90.56 164 PRO A N 1
ATOM 1333 C CA . PRO A 1 164 ? -14.038 -5.627 22.111 1.00 90.56 164 PRO A CA 1
ATOM 1334 C C . PRO A 1 164 ? -15.193 -6.552 21.732 1.00 90.56 164 PRO A C 1
ATOM 1336 O O . PRO A 1 164 ? -15.816 -7.171 22.601 1.00 90.56 164 PRO A O 1
ATOM 1339 N N . LEU A 1 165 ? -15.466 -6.646 20.439 1.00 85.56 165 LEU A N 1
ATOM 1340 C CA . LEU A 1 165 ? -16.389 -7.611 19.869 1.00 85.56 165 LEU A CA 1
ATOM 1341 C C . LEU A 1 165 ? -15.615 -8.923 19.748 1.00 85.56 165 LEU A C 1
ATOM 1343 O O . LEU A 1 165 ? -14.845 -9.129 18.819 1.00 85.56 165 LEU A O 1
ATOM 1347 N N . LYS A 1 166 ? -15.715 -9.750 20.792 1.00 64.12 166 LYS A N 1
ATOM 1348 C CA . LYS A 1 166 ? -15.059 -11.059 20.863 1.00 64.12 166 LYS A CA 1
ATOM 1349 C C . LYS A 1 166 ? -15.325 -11.870 19.586 1.00 64.12 166 LYS A C 1
ATOM 1351 O O . LYS A 1 166 ? -16.480 -12.046 19.215 1.00 64.12 166 LYS A O 1
ATOM 1356 N N . SER A 1 167 ? -14.294 -12.552 19.106 1.00 46.59 167 SER A N 1
ATOM 1357 C CA . SER A 1 167 ? -14.136 -13.914 19.620 1.00 46.59 167 SER A CA 1
ATOM 1358 C C . SER A 1 167 ? -13.072 -13.895 20.725 1.00 46.59 167 SER A C 1
ATOM 1360 O O . SER A 1 167 ? -12.076 -13.187 20.622 1.00 46.59 167 SER A O 1
ATOM 1362 N N . ALA A 1 168 ? -13.377 -14.523 21.860 1.00 36.19 168 ALA A N 1
ATOM 1363 C CA . ALA A 1 168 ? -12.411 -14.802 22.921 1.00 36.19 168 ALA A CA 1
ATOM 1364 C C . ALA A 1 168 ? -11.801 -16.175 22.707 1.00 36.19 168 ALA A C 1
ATOM 1366 O O . ALA A 1 168 ? -12.500 -16.995 22.074 1.00 36.19 168 ALA A O 1
#

Sequence (168 aa):
IYGASQEDKPRYASFVATTNNPHPLTDATGSRRYICLTIPKGQQIDNTGEIDYEQLYAQVLYEVKEQKAPYWFNNMEVKRIQELNLNYVEQKDIAEIISVCFRKPKEGEKAKTLNSTQILKLIQMEYPSIKSDRSTKIHIGFAMKELGIEHLQYGNRPHYKVVPLKSA

pLDDT: mean 81.65, std 13.41, range [35.06, 97.19]